Protein AF-A0A409XC52-F1 (afdb_monomer_lite)

Organism: Psilocybe cyanescens (NCBI:txid93625)

Sequence (79 aa):
MLDDDCNPFIIDFNCCTAIGTPAKGGTPGWTSWPELASVENDLNALSLVAQFIREECREDTTTTGLVEDEDSKLLANDA

Foldseek 3Di:
DADPVRDDDDDDCVQDDDFQDAGSDDDPPQAPRDRTDHPVRVVSNVVVVVVVSVVVPPPPPPDDDDPPPPPPDDDDDDD

pLDDT: mean 80.79, std 20.16, range [43.44, 98.12]

Radius of gyration: 25.53 Å; chains: 1; bounding box: 29×35×85 Å

Structure (mmCIF, N/CA/C/O backbone):
data_AF-A0A409XC52-F1
#
_entry.id   AF-A0A409XC52-F1
#
loop_
_atom_site.group_PDB
_atom_site.id
_atom_site.type_symbol
_atom_site.label_atom_id
_atom_site.label_alt_id
_atom_site.label_comp_id
_atom_site.label_asym_id
_atom_site.label_entity_id
_atom_site.label_seq_id
_atom_site.pdbx_PDB_ins_code
_atom_site.Cartn_x
_atom_site.Cartn_y
_atom_site.Cartn_z
_atom_site.occupancy
_atom_site.B_iso_or_equiv
_atom_site.auth_seq_id
_atom_site.auth_comp_id
_atom_site.auth_asym_id
_atom_site.auth_atom_id
_atom_site.pdbx_PDB_model_num
ATOM 1 N N . MET A 1 1 ? 6.102 -5.450 -7.690 1.00 86.44 1 MET A N 1
ATOM 2 C CA . MET A 1 1 ? 7.137 -5.913 -8.644 1.00 86.44 1 MET A CA 1
ATOM 3 C C . MET A 1 1 ? 6.553 -5.803 -10.044 1.00 86.44 1 MET A C 1
ATOM 5 O O . MET A 1 1 ? 5.332 -5.863 -10.148 1.00 86.44 1 MET A O 1
ATOM 9 N N . LEU A 1 2 ? 7.376 -5.599 -11.069 1.00 89.25 2 LEU A N 1
ATOM 10 C CA . LEU A 1 2 ? 6.963 -5.649 -12.475 1.00 89.25 2 LEU A CA 1
ATOM 11 C C . LEU A 1 2 ? 7.563 -6.911 -13.108 1.00 89.25 2 LEU A C 1
ATOM 13 O O . LEU A 1 2 ? 8.659 -7.302 -12.701 1.00 89.25 2 LEU A O 1
ATOM 17 N N . ASP A 1 3 ? 6.853 -7.558 -14.031 1.00 88.75 3 ASP A N 1
ATOM 18 C CA . ASP A 1 3 ? 7.477 -8.535 -14.935 1.00 88.75 3 ASP A CA 1
ATOM 19 C C . ASP A 1 3 ? 8.184 -7.836 -16.109 1.00 88.75 3 ASP A C 1
ATOM 21 O O . ASP A 1 3 ? 8.218 -6.604 -16.192 1.00 88.75 3 ASP A O 1
ATOM 25 N N . ASP A 1 4 ? 8.749 -8.639 -17.012 1.00 88.56 4 ASP A N 1
ATOM 26 C CA . ASP A 1 4 ? 9.464 -8.164 -18.201 1.00 88.56 4 ASP A CA 1
ATOM 27 C C . ASP A 1 4 ? 8.557 -7.381 -19.173 1.00 88.56 4 ASP A C 1
ATOM 29 O O . ASP A 1 4 ? 9.046 -6.562 -19.948 1.00 88.56 4 ASP A O 1
ATOM 33 N N . ASP A 1 5 ? 7.238 -7.577 -19.089 1.00 86.81 5 ASP A N 1
ATOM 34 C CA . ASP A 1 5 ? 6.219 -6.915 -19.908 1.00 86.81 5 ASP A CA 1
ATOM 35 C C . ASP A 1 5 ? 5.572 -5.716 -19.181 1.00 86.81 5 ASP A C 1
ATOM 37 O O . ASP A 1 5 ? 4.538 -5.195 -19.606 1.00 86.81 5 ASP A O 1
ATOM 41 N N . CYS A 1 6 ? 6.167 -5.258 -18.073 1.00 84.06 6 CYS A N 1
ATOM 42 C CA . CYS A 1 6 ? 5.660 -4.171 -17.230 1.00 84.06 6 CYS A CA 1
ATOM 43 C C . CYS A 1 6 ? 4.286 -4.432 -16.578 1.00 84.06 6 CYS A C 1
ATOM 45 O O . CYS A 1 6 ? 3.609 -3.491 -16.149 1.00 84.06 6 CYS A O 1
ATOM 47 N N . ASN A 1 7 ? 3.868 -5.689 -16.423 1.00 87.25 7 ASN A N 1
ATOM 48 C CA . ASN A 1 7 ? 2.671 -6.021 -15.658 1.00 87.25 7 ASN A CA 1
ATOM 49 C C . ASN A 1 7 ? 2.971 -6.000 -14.151 1.00 87.25 7 ASN A C 1
ATOM 51 O O . ASN A 1 7 ? 3.955 -6.592 -13.694 1.00 87.25 7 ASN A O 1
ATOM 55 N N . PRO A 1 8 ? 2.123 -5.351 -13.333 1.00 90.62 8 PRO A N 1
ATOM 56 C CA . PRO A 1 8 ? 2.340 -5.280 -11.898 1.00 90.62 8 PRO A CA 1
ATOM 57 C C . PRO A 1 8 ? 1.873 -6.541 -11.161 1.00 90.62 8 PRO A C 1
ATOM 59 O O . PRO A 1 8 ? 0.746 -7.005 -11.326 1.00 90.62 8 PRO A O 1
ATOM 62 N N . PHE A 1 9 ? 2.708 -7.011 -10.232 1.00 92.75 9 PHE A N 1
ATOM 63 C CA . PHE A 1 9 ? 2.389 -8.066 -9.267 1.00 92.75 9 PHE A CA 1
ATOM 64 C C . PHE A 1 9 ? 2.569 -7.566 -7.832 1.00 92.75 9 PHE A C 1
ATOM 66 O O . PHE A 1 9 ? 3.590 -6.950 -7.484 1.00 92.75 9 PHE A O 1
ATOM 73 N N . ILE A 1 10 ? 1.574 -7.861 -6.991 1.00 94.00 10 ILE A N 1
ATOM 74 C CA . ILE A 1 10 ? 1.582 -7.561 -5.555 1.00 94.00 10 ILE A CA 1
ATOM 75 C C . ILE A 1 10 ? 2.378 -8.646 -4.826 1.00 94.00 10 ILE A C 1
ATOM 77 O O . ILE A 1 10 ? 2.170 -9.839 -5.042 1.00 94.00 10 ILE A O 1
ATOM 81 N N . ILE A 1 11 ? 3.287 -8.215 -3.957 1.00 95.62 11 ILE A N 1
ATOM 82 C CA . ILE A 1 11 ? 4.171 -9.069 -3.161 1.00 95.62 11 ILE A CA 1
ATOM 83 C C . ILE A 1 11 ? 4.204 -8.572 -1.710 1.00 95.62 11 ILE A C 1
ATOM 85 O O . ILE A 1 11 ? 3.632 -7.529 -1.411 1.00 95.62 11 ILE A O 1
ATOM 89 N N . ASP A 1 12 ? 4.910 -9.303 -0.841 1.00 94.25 12 ASP A N 1
ATOM 90 C CA . ASP A 1 12 ? 5.128 -8.963 0.574 1.00 94.25 12 ASP A CA 1
ATOM 91 C C . ASP A 1 12 ? 3.831 -8.763 1.387 1.00 94.25 12 ASP A C 1
ATOM 93 O O . ASP A 1 12 ? 3.436 -7.663 1.765 1.00 94.25 12 ASP A O 1
ATOM 97 N N . PHE A 1 13 ? 3.168 -9.879 1.698 1.00 95.38 13 PHE A N 1
ATOM 98 C CA . PHE A 1 13 ? 1.902 -9.899 2.442 1.00 95.38 13 PHE A CA 1
ATOM 99 C C . PHE A 1 13 ? 2.081 -9.900 3.973 1.00 95.38 13 PHE A C 1
ATOM 101 O O . PHE A 1 13 ? 1.132 -10.177 4.708 1.00 95.38 13 PHE A O 1
ATOM 108 N N . ASN A 1 14 ? 3.277 -9.601 4.491 1.00 93.88 14 ASN A N 1
ATOM 109 C CA . ASN A 1 14 ? 3.564 -9.690 5.930 1.00 93.88 14 ASN A CA 1
ATOM 110 C C . ASN A 1 14 ? 2.693 -8.739 6.773 1.00 93.88 14 ASN A C 1
ATOM 112 O O . ASN A 1 14 ? 2.264 -9.084 7.881 1.00 93.88 14 ASN A O 1
ATOM 116 N N . CYS A 1 15 ? 2.376 -7.564 6.224 1.00 94.12 15 CYS A N 1
ATOM 117 C CA . CYS A 1 15 ? 1.533 -6.557 6.870 1.00 94.12 15 CYS A CA 1
ATOM 118 C C . CYS A 1 15 ? 0.035 -6.710 6.559 1.00 94.12 15 CYS A C 1
ATOM 120 O O . CYS A 1 15 ? -0.773 -5.955 7.101 1.00 94.12 15 CYS A O 1
ATOM 122 N N . CYS A 1 16 ? -0.368 -7.692 5.745 1.00 95.06 16 CYS A N 1
ATOM 123 C CA . CYS A 1 16 ? -1.775 -7.901 5.429 1.00 95.06 16 CYS A CA 1
ATOM 124 C C . CYS A 1 16 ? -2.565 -8.392 6.649 1.00 95.06 16 CYS A C 1
ATOM 126 O O . CYS A 1 16 ? -2.095 -9.175 7.490 1.00 95.06 16 CYS A O 1
ATOM 128 N N . THR A 1 17 ? -3.799 -7.908 6.737 1.00 96.38 17 THR A N 1
ATOM 129 C CA . THR A 1 17 ? -4.758 -8.273 7.774 1.00 96.38 17 THR A CA 1
ATOM 130 C C . THR A 1 17 ? -6.186 -8.101 7.252 1.00 96.38 17 THR A C 1
ATOM 132 O O . THR A 1 17 ? -6.400 -7.498 6.203 1.00 96.38 17 THR A O 1
ATOM 135 N N . ALA A 1 18 ? -7.169 -8.655 7.960 1.00 97.69 18 ALA A N 1
ATOM 136 C CA . ALA A 1 18 ? -8.571 -8.517 7.581 1.00 97.69 18 ALA A CA 1
ATOM 137 C C . ALA A 1 18 ? -9.062 -7.070 7.769 1.00 97.69 18 ALA A C 1
ATOM 139 O O . ALA A 1 18 ? -8.667 -6.390 8.720 1.00 97.69 18 ALA A O 1
ATOM 140 N N . ILE A 1 19 ? -9.963 -6.617 6.895 1.00 97.25 19 ILE A N 1
ATOM 141 C CA . ILE A 1 19 ? -10.596 -5.294 6.998 1.00 97.25 19 ILE A CA 1
ATOM 142 C C . ILE A 1 19 ? -11.263 -5.142 8.374 1.00 97.25 19 ILE A C 1
ATOM 144 O O . ILE A 1 19 ? -11.928 -6.058 8.858 1.00 97.25 19 ILE A O 1
ATOM 148 N N . GLY A 1 20 ? -11.071 -3.984 9.007 1.00 97.44 20 GLY A N 1
ATOM 149 C CA . GLY A 1 20 ? -11.609 -3.657 10.329 1.00 97.44 20 GLY A CA 1
ATOM 150 C C . GLY A 1 20 ? -10.794 -4.191 11.512 1.00 97.44 20 GLY A C 1
ATOM 151 O O . GLY A 1 20 ? -11.171 -3.952 12.655 1.00 97.44 20 GLY A O 1
ATOM 152 N N . THR A 1 21 ? -9.683 -4.893 11.274 1.00 98.12 21 THR A N 1
ATOM 153 C CA . THR A 1 21 ? -8.750 -5.318 12.336 1.00 98.12 21 THR A CA 1
ATOM 154 C C . THR A 1 21 ? -7.595 -4.325 12.489 1.00 98.12 21 THR A C 1
ATOM 156 O O . THR A 1 21 ? -7.357 -3.555 11.558 1.00 98.12 21 THR A O 1
ATOM 159 N N . PRO A 1 22 ? -6.864 -4.316 13.621 1.00 98.06 22 PRO A N 1
ATOM 160 C CA . PRO A 1 22 ? -5.735 -3.407 13.807 1.00 98.06 22 PRO A CA 1
ATOM 161 C C . PRO A 1 22 ? -4.722 -3.485 12.661 1.00 98.06 22 PRO A C 1
ATOM 163 O O . PRO A 1 22 ? -4.277 -4.575 12.289 1.00 98.06 22 PRO A O 1
ATOM 166 N N . ALA A 1 23 ? -4.354 -2.329 12.108 1.00 96.50 23 ALA A N 1
ATOM 167 C CA . ALA A 1 23 ? -3.358 -2.258 11.047 1.00 96.50 23 ALA A CA 1
ATOM 168 C C . ALA A 1 23 ? -1.966 -2.647 11.583 1.00 96.50 23 ALA A C 1
ATOM 170 O O . ALA A 1 23 ? -1.570 -2.250 12.678 1.00 96.50 23 ALA A O 1
ATOM 171 N N . LYS A 1 24 ? -1.199 -3.420 10.803 1.00 93.94 24 LYS A N 1
ATOM 172 C CA . LYS A 1 24 ? 0.136 -3.911 11.205 1.00 93.94 24 LYS A CA 1
ATOM 173 C C . LYS A 1 24 ? 1.284 -2.935 10.911 1.00 93.94 24 LYS A C 1
ATOM 175 O O . LYS A 1 24 ? 2.419 -3.212 11.287 1.00 93.94 24 LYS A O 1
ATOM 180 N N . GLY A 1 25 ? 0.999 -1.810 10.257 1.00 90.00 25 GLY A N 1
ATOM 181 C CA . 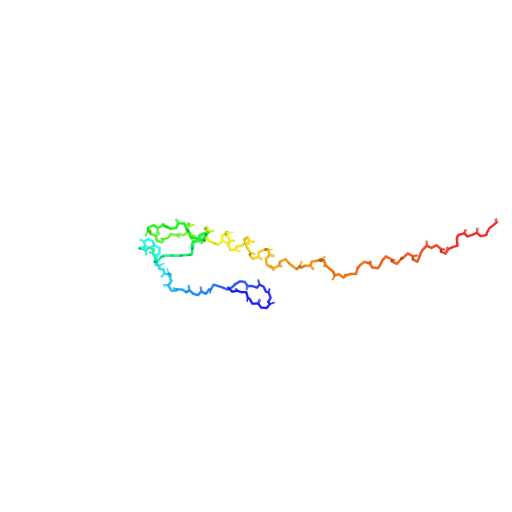GLY A 1 25 ? 1.979 -0.804 9.847 1.00 90.00 25 GLY A CA 1
ATOM 182 C C . GLY A 1 25 ? 1.969 -0.565 8.340 1.00 90.00 25 GLY A C 1
ATOM 183 O O . GLY A 1 25 ? 1.033 -0.958 7.646 1.00 90.00 25 GLY A O 1
ATOM 184 N N . GLY A 1 26 ? 3.015 0.090 7.840 1.00 93.19 26 GLY A N 1
ATOM 185 C CA . GLY A 1 26 ? 3.194 0.364 6.420 1.00 93.19 26 GLY A CA 1
ATOM 186 C C . GLY A 1 26 ? 4.412 1.239 6.148 1.00 93.19 26 GLY A C 1
ATOM 187 O O . GLY A 1 26 ? 5.188 1.555 7.053 1.00 93.19 26 GLY A O 1
ATOM 188 N N . THR A 1 27 ? 4.589 1.621 4.889 1.00 94.69 27 THR A N 1
ATOM 189 C CA . THR A 1 27 ? 5.735 2.425 4.456 1.00 94.69 27 THR A CA 1
ATOM 190 C C . THR A 1 27 ? 5.408 3.921 4.572 1.00 94.69 27 THR A C 1
ATOM 192 O O . THR A 1 27 ? 4.394 4.364 4.017 1.00 94.69 27 THR A O 1
ATOM 195 N N . PRO A 1 28 ? 6.246 4.736 5.248 1.00 95.56 28 PRO A N 1
ATOM 196 C CA . PRO A 1 28 ? 6.075 6.189 5.296 1.00 95.56 28 PRO A CA 1
ATOM 197 C C . PRO A 1 28 ? 5.946 6.806 3.898 1.00 95.56 28 PRO A C 1
ATOM 199 O O . PRO A 1 28 ? 6.696 6.453 2.993 1.00 95.56 28 PRO A O 1
ATOM 202 N N . GLY A 1 29 ? 4.988 7.717 3.718 1.00 94.12 29 GLY A N 1
ATOM 203 C CA . GLY A 1 29 ? 4.689 8.345 2.423 1.00 94.12 29 GLY A CA 1
ATOM 204 C C . GLY A 1 29 ? 3.779 7.524 1.500 1.00 94.12 29 GLY A C 1
ATOM 205 O O . GLY A 1 29 ? 3.194 8.094 0.589 1.00 94.12 29 GLY A O 1
ATOM 206 N N . TRP A 1 30 ? 3.593 6.229 1.774 1.00 95.06 30 TRP A N 1
ATOM 207 C CA . TRP A 1 30 ? 2.738 5.324 0.987 1.00 95.06 30 TRP A CA 1
ATOM 208 C C . TRP A 1 30 ? 1.505 4.839 1.752 1.00 95.06 30 TRP A C 1
ATOM 210 O O . TRP A 1 30 ? 0.579 4.289 1.168 1.00 95.06 30 TRP A O 1
ATOM 220 N N . THR A 1 31 ? 1.503 5.016 3.072 1.00 95.00 31 THR A N 1
ATOM 221 C CA . THR A 1 31 ? 0.458 4.552 3.993 1.00 95.00 31 THR A CA 1
ATOM 222 C C . THR A 1 31 ? -0.143 5.743 4.734 1.00 95.00 31 THR A C 1
ATOM 224 O O . THR A 1 31 ? 0.595 6.630 5.166 1.00 95.00 31 THR A O 1
ATOM 227 N N . SER A 1 32 ? -1.469 5.764 4.915 1.00 93.88 32 SER A N 1
ATOM 228 C CA . SER A 1 32 ? -2.178 6.834 5.641 1.00 93.88 32 SER A CA 1
ATOM 229 C C . SER A 1 32 ? -2.293 6.581 7.150 1.00 93.88 32 SER A C 1
ATOM 231 O O . SER A 1 32 ? -2.987 7.316 7.844 1.00 93.88 32 SER A O 1
ATOM 233 N N . TRP A 1 33 ? -1.621 5.541 7.649 1.00 94.00 33 TRP A N 1
ATOM 234 C CA . TRP A 1 33 ? -1.537 5.136 9.059 1.00 94.00 33 TRP A CA 1
ATOM 235 C C . TRP A 1 33 ? -2.893 5.014 9.776 1.00 94.00 33 TRP A C 1
ATOM 237 O O . TRP A 1 33 ? -3.065 5.592 10.851 1.00 94.00 33 TRP A O 1
ATOM 247 N N . PRO A 1 34 ? -3.873 4.282 9.213 1.00 94.81 34 PRO A N 1
ATOM 248 C CA . PRO A 1 34 ? -5.142 4.088 9.898 1.00 94.81 34 PRO A CA 1
ATOM 249 C C . PRO A 1 34 ? -4.962 3.184 11.129 1.00 94.81 34 PRO A C 1
ATOM 251 O O . PRO A 1 34 ? -4.100 2.307 11.150 1.00 94.81 34 PRO A O 1
ATOM 254 N N . GLU A 1 35 ? -5.807 3.362 12.146 1.00 96.69 35 GLU A N 1
ATOM 255 C CA . GLU A 1 35 ? -5.830 2.467 13.315 1.00 96.69 35 GLU A CA 1
ATOM 256 C C . GLU A 1 35 ? -6.305 1.055 12.927 1.00 96.69 35 GLU A C 1
ATOM 258 O O . GLU A 1 35 ? -5.745 0.049 13.369 1.00 96.69 35 GLU A O 1
ATOM 263 N N . LEU A 1 36 ? -7.310 0.984 12.049 1.00 97.81 36 LEU A N 1
ATOM 264 C CA . LEU A 1 36 ? -7.868 -0.255 11.516 1.00 97.81 36 LEU A CA 1
ATOM 265 C C . LEU A 1 36 ? -7.561 -0.380 10.025 1.00 97.81 36 LEU A C 1
ATOM 267 O O . LEU A 1 36 ? -7.620 0.600 9.287 1.00 97.81 36 LEU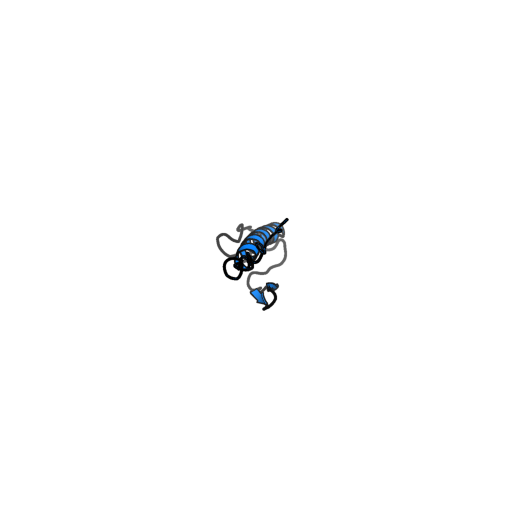 A O 1
ATOM 271 N N . ALA A 1 37 ? -7.288 -1.598 9.567 1.00 97.62 37 ALA A N 1
ATOM 272 C CA . ALA A 1 37 ? -7.134 -1.889 8.151 1.00 97.62 37 ALA A CA 1
ATOM 273 C C . ALA A 1 37 ? -8.417 -1.537 7.391 1.00 97.62 37 ALA A C 1
ATOM 275 O O . ALA A 1 37 ? -9.513 -1.970 7.760 1.00 97.62 37 ALA A O 1
ATOM 276 N N . SER A 1 38 ? -8.273 -0.758 6.325 1.00 97.12 38 SER A N 1
ATOM 277 C CA . SER A 1 38 ? -9.385 -0.232 5.546 1.00 97.12 38 SER A CA 1
ATOM 278 C C . SER A 1 38 ? -9.078 -0.283 4.056 1.00 97.12 38 SER A C 1
ATOM 280 O O . SER A 1 38 ? -7.924 -0.177 3.638 1.00 97.12 38 SER A O 1
ATOM 282 N N . VAL A 1 39 ? -10.132 -0.419 3.252 1.00 97.69 39 VAL A N 1
ATOM 283 C CA . VAL A 1 39 ? -10.018 -0.424 1.787 1.00 97.69 39 VAL A CA 1
ATOM 284 C C . VAL A 1 39 ? -9.496 0.925 1.296 1.00 97.69 39 VAL A C 1
ATOM 286 O O . VAL A 1 39 ? -8.726 0.994 0.346 1.00 97.69 39 VAL A O 1
ATOM 289 N N . GLU A 1 40 ? -9.871 2.010 1.968 1.00 97.56 40 GLU A N 1
ATOM 290 C CA . GLU A 1 40 ? -9.479 3.371 1.622 1.00 97.56 40 GLU A CA 1
ATOM 291 C C . GLU A 1 40 ? -7.961 3.576 1.710 1.00 97.56 40 GLU A C 1
ATOM 293 O O . GLU A 1 40 ? -7.388 4.243 0.849 1.00 97.56 40 GLU A O 1
ATOM 298 N N . ASN A 1 41 ? -7.296 2.979 2.707 1.00 96.31 41 ASN A N 1
ATOM 299 C CA . ASN A 1 41 ? -5.838 3.042 2.815 1.00 96.31 41 ASN A CA 1
ATOM 300 C C . ASN A 1 41 ? -5.158 2.301 1.652 1.00 96.31 41 ASN A C 1
ATOM 302 O O . ASN A 1 41 ? -4.203 2.821 1.073 1.00 96.31 41 ASN A O 1
ATOM 306 N N . ASP A 1 42 ? -5.681 1.135 1.270 1.00 96.62 42 ASP A N 1
ATOM 307 C CA . ASP A 1 42 ? -5.150 0.355 0.148 1.00 96.62 42 ASP A CA 1
ATOM 308 C C . ASP A 1 42 ? -5.367 1.073 -1.192 1.00 96.62 42 ASP A C 1
ATOM 310 O O . ASP A 1 42 ? -4.469 1.109 -2.033 1.00 96.62 42 ASP A O 1
ATOM 314 N N . LEU A 1 43 ? -6.522 1.722 -1.380 1.00 97.56 43 LEU A N 1
ATOM 315 C CA . LEU A 1 43 ? -6.803 2.539 -2.565 1.00 97.56 43 LEU A CA 1
ATOM 316 C C . LEU A 1 43 ? -5.892 3.768 -2.647 1.00 97.56 43 LEU A C 1
ATOM 318 O O . LEU A 1 43 ? -5.413 4.105 -3.733 1.00 97.56 43 LEU A O 1
ATOM 322 N N . ASN A 1 44 ? -5.617 4.422 -1.515 1.00 96.44 44 ASN A N 1
ATOM 323 C CA . ASN A 1 44 ? -4.651 5.514 -1.460 1.00 96.44 44 ASN A CA 1
ATOM 324 C C . ASN A 1 44 ? -3.256 5.031 -1.885 1.00 96.44 44 ASN A C 1
ATOM 326 O O . ASN A 1 44 ? -2.657 5.621 -2.786 1.00 96.44 44 ASN A O 1
ATOM 330 N N . ALA A 1 45 ? -2.773 3.928 -1.305 1.00 95.88 45 ALA A N 1
ATOM 331 C CA . ALA A 1 45 ? -1.480 3.345 -1.655 1.00 95.88 45 ALA A CA 1
ATOM 332 C C . ALA A 1 45 ? -1.413 2.950 -3.141 1.00 95.88 45 ALA A C 1
ATOM 334 O O . ALA A 1 45 ? -0.446 3.281 -3.828 1.00 95.88 45 ALA A O 1
ATOM 335 N N . LEU A 1 46 ? -2.470 2.325 -3.669 1.00 95.56 46 LEU A N 1
ATOM 336 C CA . LEU A 1 46 ? -2.577 1.972 -5.084 1.00 95.56 46 LEU A CA 1
ATOM 337 C C . LEU A 1 46 ? -2.480 3.205 -5.990 1.00 95.56 46 LEU A C 1
ATOM 339 O O . LEU A 1 46 ? -1.798 3.159 -7.012 1.00 95.56 46 LEU A O 1
ATOM 343 N N . SER A 1 47 ? -3.122 4.318 -5.621 1.00 95.38 47 SER A N 1
ATOM 344 C CA . SER A 1 47 ? -3.073 5.552 -6.414 1.00 95.38 47 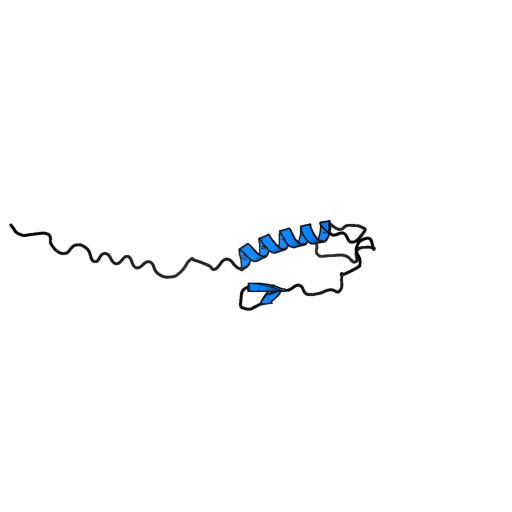SER A CA 1
ATOM 345 C C . SER A 1 47 ? -1.664 6.155 -6.498 1.00 95.38 47 SER A C 1
ATOM 347 O O . SER A 1 47 ? -1.295 6.693 -7.544 1.00 95.38 47 SER A O 1
ATOM 349 N N . LEU A 1 48 ? -0.869 6.033 -5.430 1.00 94.62 48 LEU A N 1
ATOM 350 C CA . LEU A 1 48 ? 0.526 6.476 -5.386 1.00 94.62 48 LEU A CA 1
ATOM 351 C C . LEU A 1 48 ? 1.411 5.558 -6.235 1.00 94.62 48 LEU A C 1
ATOM 353 O O . LEU A 1 48 ? 2.211 6.031 -7.038 1.00 94.62 48 LEU A O 1
ATOM 357 N N . VAL A 1 49 ? 1.221 4.240 -6.118 1.00 93.19 49 VAL A N 1
ATOM 358 C CA . VAL A 1 49 ? 1.972 3.246 -6.902 1.00 93.19 49 VAL A CA 1
ATOM 359 C C . VAL A 1 49 ? 1.683 3.393 -8.393 1.00 93.19 49 VAL A C 1
ATOM 361 O O . VAL A 1 49 ? 2.602 3.345 -9.203 1.00 93.19 49 VAL A O 1
ATOM 364 N N . ALA A 1 50 ? 0.428 3.637 -8.771 1.00 91.19 50 ALA A N 1
ATOM 365 C CA . ALA A 1 50 ? 0.055 3.851 -10.164 1.00 91.19 50 ALA A CA 1
ATOM 366 C C . ALA A 1 50 ? 0.707 5.105 -10.773 1.00 91.19 50 ALA A C 1
ATOM 368 O O . ALA A 1 50 ? 1.006 5.111 -11.965 1.00 91.19 50 ALA A O 1
ATOM 369 N N . GLN A 1 51 ? 0.926 6.161 -9.983 1.00 89.38 51 GLN A N 1
ATOM 370 C CA . GLN A 1 51 ? 1.671 7.341 -10.433 1.00 89.38 51 GLN A CA 1
ATOM 371 C C . GLN A 1 51 ? 3.146 6.998 -10.648 1.00 89.38 51 GLN A C 1
ATOM 373 O O . GLN A 1 51 ? 3.668 7.251 -11.728 1.00 89.38 51 GLN A O 1
ATOM 378 N N . PHE A 1 52 ? 3.763 6.325 -9.677 1.00 88.38 52 PHE A N 1
ATOM 379 C CA . PHE A 1 52 ? 5.165 5.918 -9.743 1.00 88.38 52 PHE A CA 1
ATOM 380 C C . PHE A 1 52 ? 5.462 4.976 -10.924 1.00 88.38 52 PHE A C 1
ATOM 382 O O . PHE A 1 52 ? 6.392 5.206 -11.687 1.00 88.38 52 PHE A O 1
ATOM 389 N N . ILE A 1 53 ? 4.629 3.953 -11.149 1.00 86.19 53 ILE A N 1
ATOM 390 C CA . ILE A 1 53 ? 4.812 3.008 -12.267 1.00 86.19 53 ILE A CA 1
ATOM 391 C C . ILE A 1 53 ? 4.708 3.715 -13.624 1.00 86.19 53 ILE A C 1
ATOM 393 O O . ILE A 1 53 ? 5.452 3.387 -14.539 1.00 86.19 53 ILE A O 1
ATOM 397 N N . ARG A 1 54 ? 3.814 4.700 -13.784 1.00 82.62 54 ARG A N 1
ATOM 398 C CA . ARG A 1 54 ? 3.713 5.458 -15.047 1.00 82.62 54 ARG A CA 1
ATOM 399 C C . ARG A 1 54 ? 4.975 6.256 -15.362 1.00 82.62 54 ARG A C 1
ATOM 401 O O . ARG A 1 54 ? 5.216 6.546 -16.531 1.00 82.62 54 ARG A O 1
ATOM 408 N N . GLU A 1 55 ? 5.719 6.658 -14.339 1.00 81.19 55 GLU A N 1
ATOM 409 C CA . GLU A 1 55 ? 6.987 7.367 -14.492 1.00 81.19 55 GLU A CA 1
ATOM 410 C C . GLU A 1 55 ? 8.119 6.390 -14.830 1.00 81.19 55 GLU A C 1
ATOM 412 O O . GLU A 1 55 ? 8.865 6.653 -15.764 1.00 81.19 55 GLU A O 1
ATOM 417 N N . GLU A 1 56 ? 8.185 5.237 -14.160 1.00 77.12 56 GLU A N 1
ATOM 418 C CA . GLU A 1 56 ? 9.207 4.200 -14.395 1.00 77.12 56 GLU A CA 1
ATOM 419 C C . GLU A 1 56 ? 9.035 3.453 -15.730 1.00 77.12 56 GLU A C 1
ATOM 421 O O . GLU A 1 56 ? 10.011 3.135 -16.401 1.00 77.12 56 GLU A O 1
ATOM 426 N N . CYS A 1 57 ? 7.794 3.180 -16.144 1.00 76.62 57 CYS A N 1
ATOM 427 C CA . CYS A 1 57 ? 7.485 2.475 -17.395 1.00 76.62 57 CYS A CA 1
ATOM 428 C C . CYS A 1 57 ? 7.377 3.409 -18.608 1.00 76.62 57 CYS A C 1
ATOM 430 O O . CYS A 1 57 ? 6.994 2.970 -19.694 1.00 76.62 57 CYS A O 1
ATOM 432 N N . ARG A 1 58 ? 7.655 4.707 -18.446 1.00 74.44 58 ARG A N 1
ATOM 433 C CA . ARG A 1 58 ? 7.766 5.612 -19.587 1.00 74.44 58 ARG A CA 1
ATOM 434 C C . ARG A 1 58 ? 9.058 5.259 -20.316 1.00 74.44 58 ARG A C 1
ATOM 436 O O . ARG A 1 58 ? 10.137 5.598 -19.849 1.00 74.44 58 ARG A O 1
ATOM 443 N N . GLU A 1 59 ? 8.942 4.569 -21.450 1.00 60.69 59 GLU A N 1
ATOM 444 C CA . GLU A 1 59 ? 10.067 4.416 -22.372 1.00 60.69 59 GLU A CA 1
ATOM 445 C C . GLU A 1 59 ? 10.667 5.800 -22.634 1.00 60.69 59 GLU A C 1
ATOM 447 O O . GLU A 1 59 ? 9.947 6.731 -23.015 1.00 60.69 59 GLU A O 1
ATOM 452 N N . ASP A 1 60 ? 11.977 5.937 -22.436 1.00 53.72 60 ASP A N 1
ATOM 453 C CA . ASP A 1 60 ? 12.736 7.083 -22.915 1.00 53.72 60 ASP A CA 1
ATOM 454 C C . ASP A 1 60 ? 12.570 7.150 -24.441 1.00 53.72 60 ASP A C 1
ATOM 456 O O . ASP A 1 60 ? 13.359 6.612 -25.214 1.00 53.72 60 ASP A O 1
ATOM 460 N N . THR A 1 61 ? 11.542 7.856 -24.914 1.00 48.56 61 THR A N 1
ATOM 461 C CA . THR A 1 61 ? 11.346 8.172 -26.338 1.00 48.56 61 THR A CA 1
ATOM 462 C C . THR A 1 61 ? 12.330 9.257 -26.800 1.00 48.56 61 THR A C 1
ATOM 464 O O . THR A 1 61 ? 12.059 10.026 -27.719 1.00 48.56 61 THR A O 1
ATOM 467 N N . THR A 1 62 ? 13.494 9.341 -26.154 1.00 48.53 62 THR A N 1
ATOM 468 C CA . THR A 1 62 ? 14.538 10.325 -26.417 1.00 48.53 62 THR A CA 1
ATOM 469 C C . THR A 1 62 ? 15.841 9.591 -26.690 1.00 48.53 62 THR A C 1
ATOM 471 O O . THR A 1 62 ? 16.739 9.607 -25.862 1.00 48.53 62 THR A O 1
ATOM 474 N N . THR A 1 63 ? 15.926 8.897 -27.826 1.00 51.16 63 THR A N 1
ATOM 475 C CA . THR A 1 63 ? 17.124 8.719 -28.679 1.00 51.16 63 THR A CA 1
ATOM 476 C C . THR A 1 63 ? 16.862 7.544 -29.616 1.00 51.16 63 THR A C 1
ATOM 478 O O . THR A 1 63 ? 17.140 6.406 -29.259 1.00 51.16 63 THR A O 1
ATOM 481 N N . THR A 1 64 ? 16.349 7.807 -30.822 1.00 46.56 64 THR A N 1
ATOM 482 C CA . THR A 1 64 ? 16.888 7.287 -32.101 1.00 46.56 64 THR A CA 1
ATOM 483 C C . THR A 1 64 ? 15.961 7.640 -33.272 1.00 46.56 64 THR A C 1
ATOM 485 O O . THR A 1 64 ? 14.836 7.170 -33.352 1.00 46.56 64 THR A O 1
ATOM 488 N N . GLY A 1 65 ? 16.475 8.428 -34.224 1.00 47.19 65 GLY A N 1
ATOM 489 C CA . GLY A 1 65 ? 16.036 8.372 -35.623 1.00 47.19 65 GLY A CA 1
ATOM 490 C C . GLY A 1 65 ? 14.947 9.348 -36.078 1.00 47.19 65 GLY A C 1
ATOM 491 O O . GLY A 1 65 ? 13.850 8.924 -36.416 1.00 47.19 65 GLY A O 1
ATOM 492 N N . LEU A 1 66 ? 15.296 10.625 -36.247 1.00 43.44 66 LEU A N 1
ATOM 493 C CA . LEU A 1 66 ? 14.806 11.394 -37.396 1.00 43.44 66 LEU A CA 1
ATOM 494 C C . LEU A 1 66 ? 16.026 11.758 -38.243 1.00 43.44 66 LEU A C 1
ATOM 496 O O . LEU A 1 66 ? 16.707 12.748 -37.993 1.00 43.44 66 LEU A O 1
ATOM 500 N N . VAL A 1 67 ? 16.348 10.885 -39.196 1.00 46.16 67 VAL A N 1
ATOM 501 C CA . VAL A 1 67 ? 17.091 11.301 -40.384 1.00 46.16 67 VAL A CA 1
ATOM 502 C C . VAL A 1 67 ? 16.038 11.971 -41.259 1.00 46.16 67 VAL A C 1
ATOM 504 O O . VAL A 1 67 ? 15.136 11.297 -41.753 1.00 46.16 67 VAL A O 1
ATOM 507 N N . GLU A 1 68 ? 16.083 13.295 -41.362 1.00 47.31 68 GLU A N 1
ATOM 508 C CA . GLU A 1 68 ? 15.321 14.011 -42.381 1.00 47.31 68 GLU A CA 1
ATOM 509 C C . GLU A 1 68 ? 15.979 13.708 -43.731 1.00 47.31 68 GLU A C 1
ATOM 511 O O . GLU A 1 68 ? 17.064 14.197 -44.046 1.00 47.31 68 GLU A O 1
ATOM 516 N N . ASP A 1 69 ? 15.342 12.818 -44.484 1.00 45.03 69 ASP A N 1
ATOM 517 C CA . ASP A 1 69 ? 15.679 12.487 -45.862 1.00 45.03 69 ASP A CA 1
ATOM 518 C C . ASP A 1 69 ? 15.174 13.638 -46.757 1.00 45.03 69 ASP A C 1
ATOM 520 O O . ASP A 1 69 ? 14.063 13.613 -47.281 1.00 45.03 69 ASP A O 1
ATOM 524 N N . GLU A 1 70 ? 15.957 14.715 -46.875 1.00 45.69 70 GLU A N 1
ATOM 525 C CA . GLU A 1 70 ? 15.689 15.837 -47.795 1.00 45.69 70 GLU A CA 1
ATOM 526 C C . GLU A 1 70 ? 16.157 15.493 -49.227 1.00 45.69 70 GLU A C 1
ATOM 528 O O . GLU A 1 70 ? 16.879 16.249 -49.876 1.00 45.69 70 GLU A O 1
ATOM 533 N N . ASP A 1 71 ? 15.714 14.348 -49.754 1.00 50.88 71 ASP A N 1
ATOM 534 C CA . ASP A 1 71 ? 15.854 13.975 -51.167 1.00 50.88 71 ASP A CA 1
ATOM 535 C C . ASP A 1 71 ? 14.638 14.493 -51.962 1.00 50.88 71 ASP A C 1
ATOM 537 O O . ASP A 1 71 ? 13.804 13.760 -52.499 1.00 50.88 71 ASP A O 1
ATOM 541 N N . SER A 1 72 ? 14.479 15.819 -52.011 1.00 53.12 72 SER A N 1
ATOM 542 C CA . SER A 1 72 ? 13.452 16.462 -52.846 1.00 53.12 72 SER A CA 1
ATOM 543 C C . SER A 1 72 ? 13.847 17.847 -53.341 1.00 53.12 72 SER A C 1
ATOM 545 O O . SER A 1 72 ? 13.140 18.822 -53.111 1.00 53.12 72 SER A O 1
ATOM 547 N N . LYS A 1 73 ? 14.936 17.930 -54.118 1.00 50.50 73 LYS A N 1
ATOM 548 C CA . LYS A 1 73 ? 15.096 18.960 -55.168 1.00 50.50 73 LYS A CA 1
ATOM 549 C C . LYS A 1 73 ? 15.753 18.390 -56.427 1.00 50.50 73 LYS A C 1
ATOM 551 O O . LYS A 1 73 ? 16.779 18.883 -56.888 1.00 50.50 73 LYS A O 1
ATOM 556 N N . LEU A 1 74 ? 15.123 17.376 -57.025 1.00 44.62 74 LEU A N 1
ATOM 557 C CA . LEU A 1 74 ? 15.317 17.082 -58.446 1.00 44.62 74 LEU A CA 1
ATOM 558 C C . LEU A 1 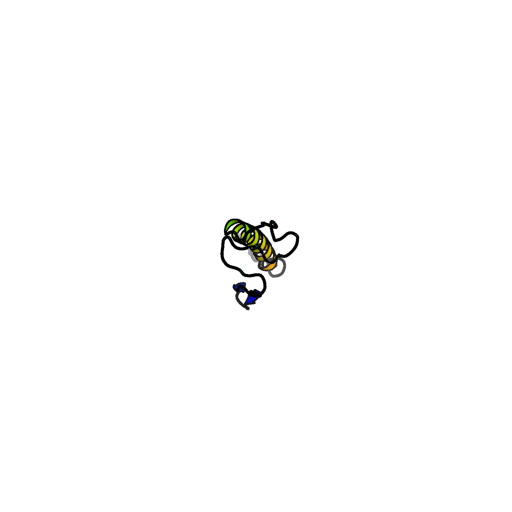74 ? 14.432 18.027 -59.278 1.00 44.62 74 LEU A C 1
ATOM 560 O O . LEU A 1 74 ? 13.221 17.862 -59.363 1.00 44.62 74 LEU A O 1
ATOM 564 N N . LEU A 1 75 ? 15.083 19.050 -59.835 1.00 50.38 75 LEU A N 1
ATOM 565 C CA . LEU A 1 75 ? 14.889 19.593 -61.185 1.00 50.38 75 LEU A CA 1
ATOM 566 C C . LEU A 1 75 ? 13.448 19.596 -61.732 1.00 50.38 75 LEU A C 1
ATOM 568 O O . LEU A 1 75 ? 13.033 18.686 -62.446 1.00 50.38 75 LEU A O 1
ATOM 572 N N . ALA A 1 76 ? 12.734 20.697 -61.494 1.00 46.28 76 ALA A N 1
ATOM 573 C CA . ALA A 1 76 ? 11.602 21.082 -62.326 1.00 4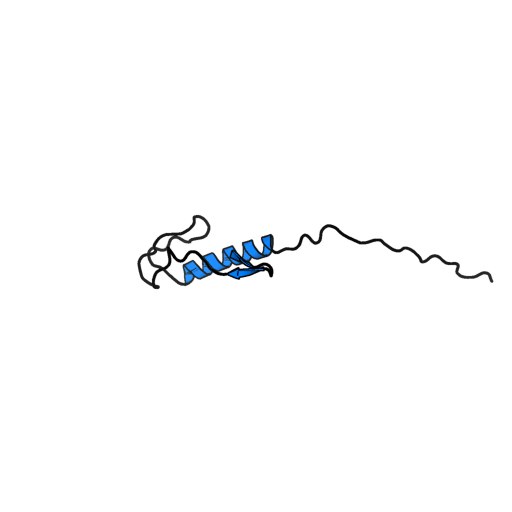6.28 76 ALA A CA 1
ATOM 574 C C . ALA A 1 76 ? 12.090 21.968 -63.488 1.00 46.28 76 ALA A C 1
ATOM 576 O O . ALA A 1 76 ? 12.296 23.166 -63.324 1.00 46.28 76 ALA A O 1
ATOM 577 N N . ASN A 1 77 ? 12.229 21.313 -64.641 1.00 44.91 77 ASN A N 1
ATOM 578 C CA . ASN A 1 77 ? 11.891 21.768 -65.992 1.00 44.91 77 ASN A CA 1
ATOM 579 C C . ASN A 1 77 ? 12.663 22.940 -66.622 1.00 44.91 77 ASN A C 1
ATOM 581 O O . ASN A 1 77 ? 12.330 24.110 -66.441 1.00 44.91 77 ASN A O 1
ATOM 585 N N . ASP A 1 78 ? 13.578 22.556 -67.517 1.00 45.94 78 ASP A N 1
ATOM 586 C CA . ASP A 1 78 ? 13.794 23.230 -68.798 1.00 45.94 78 ASP A CA 1
ATOM 587 C C . ASP A 1 78 ? 12.469 23.342 -69.578 1.00 45.94 78 ASP A C 1
ATOM 589 O O . ASP A 1 78 ? 11.793 22.335 -69.820 1.00 45.94 78 ASP A O 1
ATOM 593 N N . ALA A 1 79 ? 12.131 24.563 -69.995 1.00 46.41 79 ALA A N 1
ATOM 594 C CA . ALA A 1 79 ? 11.278 24.882 -71.140 1.00 46.41 79 ALA A CA 1
ATOM 595 C C 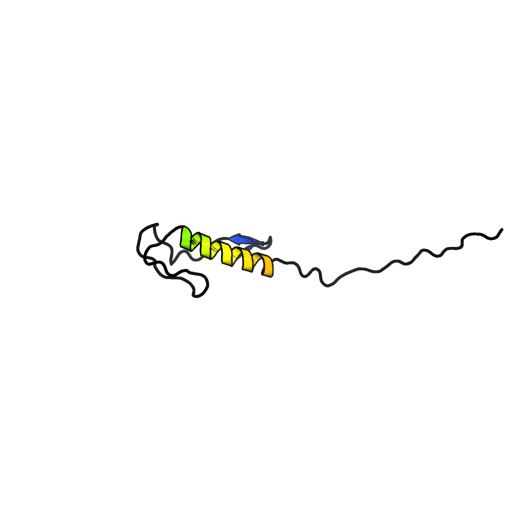. ALA A 1 79 ? 11.672 26.258 -71.695 1.00 46.41 79 ALA A C 1
ATOM 597 O O . ALA A 1 79 ? 11.802 27.202 -70.881 1.00 46.41 79 ALA A O 1
#

Secondary structure (DSSP, 8-state):
-B-TT--B----GGG---TTSBP----TTT----SB--HHHHHHHHHHHHHHHHHHT-----SS---------------